Protein AF-A0ABC8CMB5-F1 (afdb_monomer_lite)

Structure (mmCIF, N/CA/C/O backbone):
data_AF-A0ABC8CMB5-F1
#
_entry.id   AF-A0ABC8CMB5-F1
#
loop_
_atom_site.group_PDB
_atom_site.id
_atom_site.type_symbol
_atom_site.label_atom_id
_atom_site.label_alt_id
_atom_site.label_comp_id
_atom_site.label_asym_id
_atom_site.label_entity_id
_atom_site.label_seq_id
_atom_site.pdbx_PDB_ins_code
_atom_site.Cartn_x
_atom_site.Cartn_y
_atom_site.Cartn_z
_atom_site.occupancy
_atom_site.B_iso_or_equiv
_atom_site.auth_seq_id
_atom_site.auth_comp_id
_atom_site.auth_asym_id
_atom_site.auth_atom_id
_atom_site.pdbx_PDB_model_num
ATOM 1 N N . MET A 1 1 ? -8.740 18.879 6.113 1.00 58.59 1 MET A N 1
ATOM 2 C CA . MET A 1 1 ? -8.979 18.427 4.718 1.00 58.59 1 MET A CA 1
ATOM 3 C C . MET A 1 1 ? -8.782 16.923 4.573 1.00 58.59 1 MET A C 1
ATOM 5 O O . MET A 1 1 ? -9.669 16.294 4.023 1.00 58.59 1 MET A O 1
ATOM 9 N N . SER A 1 2 ? -7.688 16.342 5.076 1.00 65.19 2 SER A N 1
ATOM 10 C CA . SER A 1 2 ? -7.453 14.885 5.077 1.00 65.19 2 SER A CA 1
ATOM 11 C C . SER A 1 2 ? -8.541 14.091 5.808 1.00 65.19 2 SER A C 1
ATOM 13 O O . SER A 1 2 ? -9.043 13.126 5.252 1.00 65.19 2 SER A O 1
ATOM 15 N N . GLU A 1 3 ? -8.962 14.533 6.994 1.00 74.25 3 GLU A N 1
ATOM 16 C CA . GLU A 1 3 ? -10.011 13.866 7.789 1.00 74.25 3 GLU A CA 1
ATOM 17 C C . GLU A 1 3 ? -11.352 13.782 7.047 1.00 74.25 3 GLU A C 1
ATOM 19 O O . GLU A 1 3 ? -11.936 12.709 6.961 1.00 74.25 3 GLU A O 1
ATOM 24 N N . LEU A 1 4 ? -11.787 14.876 6.407 1.00 77.75 4 LEU A N 1
ATOM 25 C CA . LEU A 1 4 ? -13.014 14.895 5.601 1.00 77.75 4 LEU A CA 1
ATOM 26 C C . LEU A 1 4 ? -12.923 13.952 4.388 1.00 77.75 4 LEU A C 1
ATOM 28 O O . LEU A 1 4 ? -13.911 13.328 4.012 1.00 77.75 4 LEU A O 1
ATOM 32 N N . ILE A 1 5 ? -11.746 13.841 3.762 1.00 83.00 5 ILE A N 1
ATOM 33 C CA . ILE A 1 5 ? -11.529 12.903 2.650 1.00 83.00 5 ILE A CA 1
ATOM 34 C C . ILE A 1 5 ? -11.613 11.463 3.159 1.00 83.00 5 ILE A C 1
ATOM 36 O O . ILE A 1 5 ? -12.276 10.639 2.533 1.00 83.00 5 ILE A O 1
ATOM 40 N N . ILE A 1 6 ? -10.982 11.167 4.298 1.00 85.81 6 ILE A N 1
ATOM 41 C CA . ILE A 1 6 ? -11.035 9.847 4.930 1.00 85.81 6 ILE A CA 1
ATOM 42 C C . ILE A 1 6 ? -12.486 9.493 5.252 1.00 85.81 6 ILE A C 1
ATOM 44 O O . ILE A 1 6 ? -12.961 8.452 4.813 1.00 85.81 6 ILE A O 1
ATOM 48 N N . GLU A 1 7 ? -13.220 10.373 5.930 1.00 85.50 7 GLU A N 1
ATOM 49 C CA . GLU A 1 7 ? -14.614 10.147 6.319 1.00 85.50 7 GLU A CA 1
ATOM 50 C C . GLU A 1 7 ? -15.509 9.781 5.124 1.00 85.50 7 GLU A C 1
ATOM 52 O O . GLU A 1 7 ? -16.263 8.812 5.206 1.00 85.50 7 GLU A O 1
ATOM 57 N N . ASN A 1 8 ? -15.346 10.461 3.985 1.00 88.44 8 ASN A N 1
ATOM 58 C CA . ASN A 1 8 ? -16.154 10.243 2.779 1.00 88.44 8 ASN A CA 1
ATOM 59 C C . ASN A 1 8 ? -15.671 9.104 1.860 1.00 88.44 8 ASN A C 1
ATOM 61 O O . ASN A 1 8 ? -16.320 8.829 0.854 1.00 88.44 8 ASN A O 1
ATOM 65 N N . SER A 1 9 ? -14.538 8.458 2.143 1.00 90.75 9 SER A N 1
ATOM 66 C CA . SER A 1 9 ? -13.993 7.394 1.279 1.00 90.75 9 SER A CA 1
ATOM 67 C C . SER A 1 9 ? -14.521 6.024 1.691 1.00 90.75 9 SER A C 1
ATOM 69 O O . SER A 1 9 ? -14.414 5.699 2.857 1.00 90.75 9 SER A O 1
ATOM 71 N N . ASP A 1 10 ? -15.003 5.155 0.805 1.00 89.12 10 ASP A N 1
ATOM 72 C CA . ASP A 1 10 ? -15.398 3.791 1.227 1.00 89.12 10 ASP A CA 1
ATOM 73 C C . ASP A 1 10 ? -14.197 2.944 1.682 1.00 89.12 10 ASP A C 1
ATOM 75 O O . ASP A 1 10 ? -14.305 2.088 2.559 1.00 89.12 10 ASP A O 1
ATOM 79 N N . PHE A 1 11 ? -13.029 3.226 1.105 1.00 91.88 11 PHE A N 1
ATOM 80 C CA . PHE A 1 11 ? -11.775 2.545 1.389 1.00 91.88 11 PHE A CA 1
ATOM 81 C C . PHE A 1 11 ? -10.598 3.506 1.226 1.00 91.88 11 PHE A C 1
ATOM 83 O O . PHE A 1 11 ? -10.536 4.254 0.247 1.00 91.88 11 PHE A O 1
ATOM 90 N N . VAL A 1 12 ? -9.636 3.465 2.146 1.00 93.69 12 VAL A N 1
ATOM 91 C CA . VAL A 1 12 ? -8.432 4.308 2.086 1.00 93.69 12 VAL A CA 1
ATOM 92 C C . VAL A 1 12 ? -7.214 3.474 1.683 1.00 93.69 12 VAL A C 1
ATOM 94 O O . VAL A 1 12 ? -6.810 2.551 2.383 1.00 93.69 12 VAL A O 1
ATOM 97 N N . VAL A 1 13 ? -6.579 3.818 0.559 1.00 94.81 13 VAL A N 1
ATOM 98 C CA . VAL A 1 13 ? -5.286 3.234 0.159 1.00 94.81 13 VAL A CA 1
ATOM 99 C C . VAL A 1 13 ? -4.160 4.178 0.570 1.00 94.81 13 VAL A C 1
ATOM 101 O O . VAL A 1 13 ? -4.139 5.328 0.134 1.00 94.81 13 VAL A O 1
ATOM 104 N N . ILE A 1 14 ? -3.194 3.689 1.353 1.00 95.50 14 ILE A N 1
ATOM 105 C CA . ILE A 1 14 ? -2.029 4.478 1.783 1.00 95.50 14 ILE A CA 1
ATOM 106 C C . ILE A 1 14 ? -0.776 4.009 1.029 1.00 95.50 14 ILE A C 1
ATOM 108 O O . ILE A 1 14 ? -0.197 2.982 1.390 1.00 95.50 14 ILE A O 1
ATOM 112 N N . PRO A 1 15 ? -0.328 4.709 -0.027 1.00 94.50 15 PRO A N 1
ATOM 113 C CA . PRO A 1 15 ? 0.898 4.344 -0.727 1.00 94.50 15 PRO A CA 1
ATOM 114 C C . PRO A 1 15 ? 2.147 4.672 0.105 1.00 94.50 15 PRO A C 1
ATOM 116 O O . PRO A 1 15 ? 2.243 5.750 0.686 1.00 94.50 15 PRO A O 1
ATOM 119 N N . THR A 1 16 ? 3.141 3.779 0.110 1.00 95.00 16 THR A N 1
ATOM 120 C CA . THR A 1 16 ? 4.427 4.002 0.799 1.00 95.00 16 THR A CA 1
ATOM 121 C C . THR A 1 16 ? 5.592 3.360 0.057 1.00 95.00 16 THR A C 1
ATOM 123 O O . THR A 1 16 ? 5.489 2.224 -0.397 1.00 95.00 16 THR A O 1
ATOM 126 N N . THR A 1 17 ? 6.742 4.033 -0.031 1.00 91.81 17 THR A N 1
ATOM 127 C CA . THR A 1 17 ? 7.965 3.393 -0.557 1.00 91.81 17 THR A CA 1
ATOM 128 C C . THR A 1 17 ? 8.657 2.492 0.475 1.00 91.81 17 THR A C 1
ATOM 130 O O . THR A 1 17 ? 9.634 1.807 0.163 1.00 91.81 17 THR A O 1
ATOM 133 N N . GLY A 1 18 ? 8.185 2.500 1.728 1.00 90.69 18 GLY A N 1
ATOM 134 C CA . GLY A 1 18 ? 8.804 1.786 2.846 1.00 90.69 18 GLY A CA 1
ATOM 135 C C . GLY A 1 18 ? 10.089 2.435 3.372 1.00 90.69 18 GLY A C 1
ATOM 136 O O . GLY A 1 18 ? 10.758 1.864 4.234 1.00 90.69 18 GLY A O 1
ATOM 137 N N . THR A 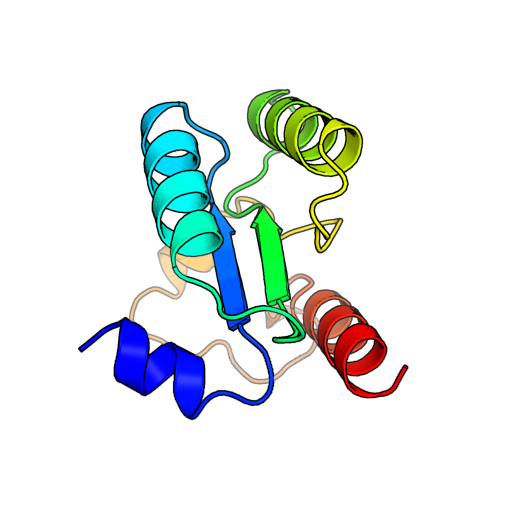1 19 ? 10.470 3.613 2.867 1.00 91.69 19 THR A N 1
ATOM 138 C CA . THR A 1 19 ? 11.558 4.405 3.458 1.00 91.69 19 THR A CA 1
ATOM 139 C C . THR A 1 19 ? 11.154 4.923 4.838 1.00 91.69 19 THR A C 1
ATOM 141 O O . THR A 1 19 ? 9.973 5.069 5.133 1.00 91.69 19 THR A O 1
ATOM 144 N N . HIS A 1 20 ? 12.131 5.234 5.694 1.00 91.94 20 HIS A N 1
ATOM 145 C CA . HIS A 1 20 ? 11.858 5.712 7.055 1.00 91.94 20 HIS A CA 1
ATOM 146 C C . HIS A 1 20 ? 10.929 6.940 7.078 1.00 91.94 20 HIS A C 1
ATOM 148 O O . HIS A 1 20 ? 9.991 6.995 7.870 1.00 91.94 20 HIS A O 1
ATOM 154 N N . THR A 1 21 ? 11.159 7.907 6.184 1.00 93.62 21 THR A N 1
ATOM 155 C CA . THR A 1 21 ? 10.327 9.114 6.073 1.00 93.62 21 THR A CA 1
ATOM 156 C C . THR A 1 21 ? 8.897 8.782 5.656 1.00 93.62 21 THR A C 1
ATOM 158 O O . THR A 1 21 ? 7.960 9.261 6.291 1.00 93.62 21 THR A O 1
ATOM 161 N N . ASP A 1 22 ? 8.717 7.936 4.641 1.00 94.38 22 ASP A N 1
ATOM 162 C CA . ASP A 1 22 ? 7.382 7.566 4.161 1.00 94.38 22 ASP A CA 1
ATOM 163 C C . ASP A 1 22 ? 6.629 6.712 5.179 1.00 94.38 22 ASP A C 1
ATOM 165 O O . ASP A 1 22 ? 5.428 6.888 5.366 1.00 94.38 22 ASP A O 1
ATOM 169 N N . MET A 1 23 ? 7.329 5.830 5.894 1.00 95.88 23 MET A N 1
ATOM 170 C CA . MET A 1 23 ? 6.750 5.060 6.993 1.00 95.88 23 MET A CA 1
ATOM 171 C C . MET A 1 23 ? 6.272 5.976 8.119 1.00 95.88 23 MET A C 1
ATOM 173 O O . MET A 1 23 ? 5.150 5.821 8.587 1.00 95.88 23 MET A O 1
ATOM 177 N N . ALA A 1 24 ? 7.055 6.988 8.501 1.00 95.88 24 ALA A N 1
ATOM 178 C CA . ALA A 1 24 ? 6.624 7.965 9.500 1.00 95.88 24 ALA A CA 1
ATOM 179 C C . ALA A 1 24 ? 5.362 8.741 9.071 1.00 95.88 24 ALA A C 1
ATOM 181 O O . ALA A 1 24 ? 4.545 9.091 9.917 1.00 95.88 24 ALA A O 1
ATOM 182 N N . GLN A 1 25 ? 5.183 9.008 7.773 1.00 95.38 25 GLN A N 1
ATOM 183 C CA . GLN A 1 25 ? 3.943 9.603 7.255 1.00 95.38 25 GLN A CA 1
ATOM 184 C C . GLN A 1 25 ? 2.792 8.593 7.209 1.00 95.38 25 GLN A C 1
ATOM 186 O O . GLN A 1 25 ? 1.665 8.947 7.532 1.00 95.38 25 GLN A O 1
ATOM 191 N N . THR A 1 26 ? 3.082 7.338 6.860 1.00 95.94 26 THR A N 1
ATOM 192 C CA . THR A 1 26 ? 2.105 6.238 6.838 1.00 95.94 26 THR A CA 1
ATOM 193 C C . THR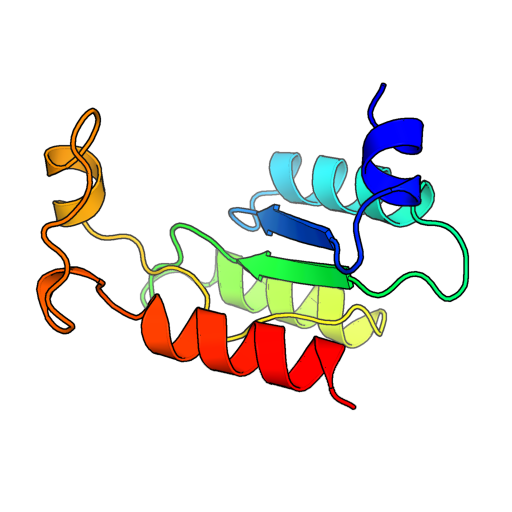 A 1 26 ? 1.454 6.081 8.210 1.00 95.94 26 THR A C 1
ATOM 195 O O . THR A 1 26 ? 0.231 6.095 8.300 1.00 95.94 26 THR A O 1
ATOM 198 N N . TRP A 1 27 ? 2.256 6.042 9.279 1.00 96.44 27 TRP A N 1
ATOM 199 C CA . TRP A 1 27 ? 1.757 5.955 10.655 1.00 96.44 27 TRP A CA 1
ATOM 200 C C . TRP A 1 27 ? 0.856 7.129 11.036 1.00 96.44 27 TRP A C 1
ATOM 202 O O . TRP A 1 27 ? -0.251 6.916 11.508 1.00 96.44 27 TRP A O 1
ATOM 212 N N . LYS A 1 28 ? 1.259 8.364 10.714 1.00 94.62 28 LYS A N 1
ATOM 213 C CA . LYS A 1 28 ? 0.429 9.552 10.978 1.00 94.62 28 LYS A CA 1
ATOM 214 C C . LYS A 1 28 ? -0.926 9.510 10.281 1.00 94.62 28 LYS A C 1
ATOM 216 O O . LYS A 1 28 ? -1.883 10.074 10.797 1.00 94.62 28 LYS A O 1
ATOM 221 N N . ILE A 1 29 ? -0.995 8.919 9.087 1.00 93.56 29 ILE A N 1
ATOM 222 C CA . ILE A 1 29 ? -2.265 8.755 8.375 1.00 93.56 29 ILE A CA 1
ATOM 223 C C . ILE A 1 29 ? -3.108 7.691 9.078 1.00 93.56 29 ILE A C 1
ATOM 225 O O . ILE A 1 29 ? -4.285 7.935 9.303 1.00 93.56 29 ILE A O 1
ATOM 229 N N . ILE A 1 30 ? -2.513 6.555 9.452 1.00 94.56 30 ILE A N 1
ATOM 230 C CA . ILE A 1 30 ? -3.200 5.481 10.185 1.00 94.56 30 ILE A CA 1
ATOM 231 C C . ILE A 1 30 ? -3.802 6.006 11.495 1.00 94.56 30 ILE A C 1
ATOM 233 O O . ILE A 1 30 ? -4.969 5.742 11.760 1.00 94.56 30 ILE A O 1
ATOM 237 N N . ASP A 1 31 ? -3.057 6.814 12.252 1.00 93.25 31 ASP A N 1
ATOM 238 C CA . ASP A 1 31 ? -3.496 7.369 13.542 1.00 93.25 31 ASP A CA 1
ATOM 239 C C . ASP A 1 31 ? -4.756 8.248 13.445 1.00 93.25 31 ASP A C 1
ATOM 241 O O . ASP A 1 31 ? -5.453 8.444 14.439 1.00 93.25 31 ASP A O 1
ATOM 245 N N . VAL A 1 32 ? -5.049 8.798 12.261 1.00 92.25 32 VAL A N 1
ATOM 246 C CA . VAL A 1 32 ? -6.232 9.642 12.023 1.00 92.25 32 VAL A CA 1
ATOM 247 C C . VAL A 1 32 ? -7.351 8.912 11.276 1.00 92.25 32 VAL A C 1
ATOM 249 O O . VAL A 1 32 ? -8.373 9.526 10.964 1.00 92.25 32 VAL A O 1
ATOM 252 N N . ILE A 1 33 ? -7.183 7.622 10.960 1.00 91.81 33 ILE A N 1
ATOM 253 C CA . ILE A 1 33 ? -8.249 6.809 10.370 1.00 91.81 33 ILE A CA 1
ATOM 254 C C . ILE A 1 33 ? -9.266 6.457 11.469 1.00 91.81 33 ILE A C 1
ATOM 256 O O . ILE A 1 33 ? -8.885 5.864 12.478 1.00 91.81 33 ILE A O 1
ATOM 260 N N . PRO A 1 34 ? -10.562 6.789 11.292 1.00 90.62 34 PRO A N 1
ATOM 261 C CA . PRO A 1 34 ? -11.595 6.433 12.257 1.00 90.62 34 PRO A CA 1
ATOM 262 C C . PRO A 1 34 ? -11.695 4.921 12.474 1.00 90.62 34 PRO A C 1
ATOM 264 O O . PRO A 1 34 ? -11.522 4.132 11.542 1.00 90.62 34 PRO A O 1
ATOM 267 N N . GLU A 1 35 ? -12.051 4.517 13.691 1.00 88.50 35 GLU A N 1
ATOM 268 C CA . GLU A 1 35 ? -12.307 3.112 14.007 1.00 88.50 35 GLU A CA 1
ATOM 269 C C . GLU A 1 35 ? -13.380 2.520 13.074 1.00 88.50 35 GLU A C 1
ATOM 271 O O . GLU A 1 35 ? -14.380 3.163 12.753 1.00 88.50 35 GLU A O 1
ATOM 276 N N . GLY A 1 36 ? -13.148 1.293 12.600 1.00 86.81 36 GLY A N 1
ATOM 277 C CA . GLY A 1 36 ? -14.036 0.600 11.662 1.00 86.81 36 GLY A CA 1
ATOM 278 C C . GLY A 1 36 ? -13.924 1.056 10.203 1.00 86.81 36 GLY A C 1
ATOM 279 O O . GLY A 1 36 ? -14.559 0.463 9.333 1.00 86.81 36 GLY A O 1
ATOM 280 N N . LYS A 1 37 ? -13.111 2.073 9.893 1.00 90.19 37 LYS A N 1
ATOM 281 C CA . LYS A 1 37 ? -12.881 2.495 8.511 1.00 90.19 37 LYS A CA 1
ATOM 282 C C . LYS A 1 37 ? -11.956 1.515 7.788 1.00 90.19 37 LYS A C 1
ATOM 284 O O . LYS A 1 37 ? -10.853 1.240 8.255 1.00 90.19 37 LYS A O 1
ATOM 289 N N . HIS A 1 38 ? -12.370 1.026 6.620 1.00 91.94 38 HIS A N 1
ATOM 290 C CA . HIS A 1 38 ? -11.549 0.110 5.831 1.00 91.94 38 HIS A CA 1
ATOM 291 C C . HIS A 1 38 ? -10.379 0.839 5.163 1.00 91.94 38 HIS A C 1
ATOM 293 O O . HIS A 1 38 ? -10.548 1.867 4.498 1.00 91.94 38 HIS A O 1
ATOM 299 N N . TYR A 1 39 ? -9.179 0.287 5.317 1.00 95.06 39 TYR A N 1
ATOM 300 C CA . TYR A 1 39 ? -7.978 0.800 4.678 1.00 95.06 39 TYR A CA 1
ATOM 301 C C . TYR A 1 39 ? -6.961 -0.312 4.436 1.00 95.06 39 TYR A C 1
ATOM 303 O O . TYR A 1 39 ? -7.061 -1.396 5.006 1.00 95.06 39 TYR A O 1
ATOM 311 N N . ALA A 1 40 ? -5.965 -0.033 3.599 1.00 96.06 40 ALA A N 1
ATOM 312 C CA . ALA A 1 40 ? -4.758 -0.842 3.518 1.00 96.06 40 ALA A CA 1
ATOM 313 C C . ALA A 1 40 ? -3.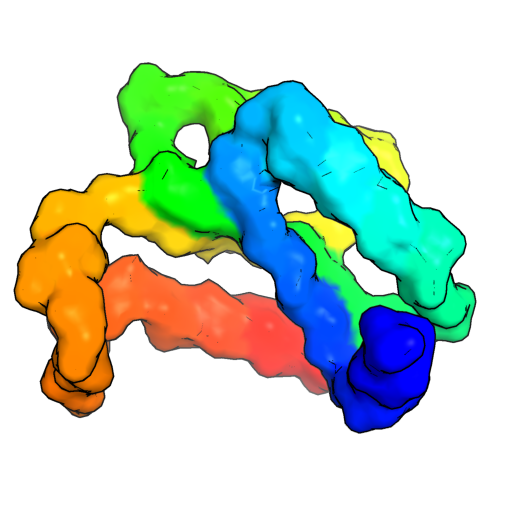562 -0.022 3.037 1.00 96.06 40 ALA A C 1
ATOM 315 O O . ALA A 1 40 ? -3.687 0.928 2.256 1.00 96.06 40 ALA A O 1
ATOM 316 N N . VAL A 1 41 ? -2.374 -0.431 3.472 1.00 96.50 41 VAL A N 1
ATOM 317 C CA . VAL A 1 41 ? -1.111 0.141 3.012 1.00 96.50 41 VAL A CA 1
ATOM 318 C C . VAL A 1 41 ? -0.681 -0.541 1.713 1.00 96.50 41 VAL A C 1
ATOM 320 O O . VAL A 1 41 ? -0.696 -1.765 1.597 1.00 96.50 41 VAL A O 1
ATOM 323 N N . LEU A 1 42 ? -0.272 0.249 0.722 1.00 95.75 42 LEU A N 1
ATOM 324 C CA . LEU A 1 42 ? 0.206 -0.216 -0.578 1.00 95.75 42 LEU A CA 1
ATOM 325 C C . LEU A 1 42 ? 1.696 0.117 -0.738 1.00 95.75 42 LEU A C 1
ATOM 327 O O . LEU A 1 42 ? 2.041 1.268 -1.013 1.00 95.75 42 LEU A O 1
ATOM 331 N N . PRO A 1 43 ? 2.603 -0.867 -0.635 1.00 93.56 43 PRO A N 1
ATOM 332 C CA . PRO A 1 43 ? 4.001 -0.657 -0.976 1.00 93.56 43 PRO A CA 1
ATOM 333 C C . PRO A 1 43 ? 4.157 -0.266 -2.452 1.00 93.56 43 PRO A C 1
ATOM 335 O O . PRO A 1 43 ? 3.662 -0.951 -3.350 1.00 93.56 43 PRO A O 1
ATOM 338 N N . THR A 1 44 ? 4.855 0.830 -2.726 1.00 90.94 44 THR A N 1
ATOM 339 C CA . THR A 1 44 ? 5.109 1.342 -4.076 1.00 90.94 44 THR A CA 1
ATOM 340 C C . THR A 1 44 ? 6.596 1.368 -4.385 1.00 90.94 44 THR A C 1
ATOM 342 O O . THR A 1 44 ? 7.445 1.363 -3.494 1.00 90.94 44 THR A O 1
ATOM 345 N N . ILE A 1 45 ? 6.920 1.373 -5.682 1.00 84.69 45 ILE A N 1
ATOM 346 C CA . ILE A 1 45 ? 8.297 1.410 -6.193 1.00 84.69 45 ILE A CA 1
ATOM 347 C C . ILE A 1 45 ? 9.140 0.278 -5.577 1.00 84.69 45 ILE A C 1
ATOM 349 O O . ILE A 1 45 ? 10.342 0.414 -5.337 1.00 84.69 45 ILE A O 1
ATOM 353 N N . TRP A 1 46 ? 8.512 -0.865 -5.294 1.00 83.38 46 TRP A N 1
ATOM 354 C CA . TRP A 1 46 ? 9.226 -1.964 -4.667 1.00 83.38 46 TRP A CA 1
ATOM 355 C C . TRP A 1 46 ? 10.096 -2.671 -5.707 1.00 83.38 46 TRP A C 1
ATOM 357 O O . TRP A 1 46 ? 9.705 -2.865 -6.857 1.00 83.38 46 TRP A O 1
ATOM 367 N N . ASP A 1 47 ? 11.305 -3.037 -5.305 1.00 83.06 47 ASP A N 1
ATOM 368 C CA . ASP A 1 47 ? 12.274 -3.742 -6.137 1.00 83.06 47 ASP A CA 1
ATOM 369 C C . ASP A 1 47 ? 12.613 -5.051 -5.430 1.00 83.06 47 ASP A C 1
ATOM 371 O O . ASP A 1 47 ? 13.058 -5.029 -4.285 1.00 83.06 47 ASP A O 1
ATOM 375 N N . LYS A 1 48 ? 12.432 -6.188 -6.111 1.00 81.62 48 LYS A N 1
ATOM 376 C CA . LYS A 1 48 ? 12.749 -7.531 -5.587 1.00 81.62 48 LYS A CA 1
ATOM 377 C C . LYS A 1 48 ? 14.189 -7.663 -5.087 1.00 81.62 48 LYS A C 1
ATOM 379 O O . LYS A 1 48 ? 14.470 -8.528 -4.265 1.00 81.62 48 LYS A O 1
ATOM 384 N N . ARG A 1 49 ? 15.106 -6.836 -5.595 1.00 86.12 49 ARG A N 1
ATOM 385 C CA . ARG A 1 49 ? 16.524 -6.816 -5.205 1.00 86.12 49 ARG A CA 1
ATOM 386 C C . ARG A 1 49 ? 16.772 -6.024 -3.920 1.00 86.12 49 ARG A C 1
ATOM 388 O O . ARG A 1 49 ? 17.858 -6.119 -3.356 1.00 86.12 49 ARG A O 1
ATOM 395 N N . LYS A 1 50 ? 15.798 -5.232 -3.464 1.00 85.81 50 LYS A N 1
ATOM 396 C CA . LYS A 1 50 ? 15.880 -4.399 -2.261 1.00 85.81 50 LYS A CA 1
ATOM 397 C C . LYS A 1 50 ? 14.960 -4.953 -1.181 1.00 85.81 50 LYS A C 1
ATOM 399 O O . LYS A 1 50 ? 13.799 -5.257 -1.422 1.00 85.81 50 LYS A O 1
ATOM 404 N N . SER A 1 51 ? 15.449 -5.003 0.053 1.00 87.75 51 SER A N 1
ATOM 405 C CA . SER A 1 51 ? 14.653 -5.489 1.184 1.00 87.75 51 SER A CA 1
ATOM 406 C C . SER A 1 51 ? 13.728 -4.433 1.796 1.00 87.75 51 SER A C 1
ATOM 408 O O . SER A 1 51 ? 12.997 -4.758 2.722 1.00 87.75 51 SER A O 1
ATOM 410 N N . THR A 1 52 ? 13.778 -3.169 1.358 1.00 88.94 52 THR A N 1
ATOM 411 C CA . THR A 1 52 ? 13.073 -2.050 2.014 1.00 88.94 52 THR A CA 1
ATOM 412 C C . THR A 1 52 ? 11.564 -2.274 2.092 1.00 88.94 52 THR A C 1
ATOM 414 O O . THR A 1 52 ? 11.010 -2.265 3.186 1.00 88.94 52 THR A O 1
ATOM 417 N N . ALA A 1 53 ? 10.916 -2.553 0.958 1.00 86.75 53 ALA A N 1
ATOM 418 C CA . ALA A 1 53 ? 9.471 -2.767 0.912 1.00 86.75 53 ALA A CA 1
ATOM 419 C C . ALA A 1 53 ? 9.038 -4.035 1.668 1.00 86.75 53 ALA A C 1
ATOM 421 O O . ALA A 1 53 ? 8.017 -4.016 2.343 1.00 86.75 53 ALA A O 1
ATOM 422 N N . ASP A 1 54 ? 9.829 -5.116 1.611 1.00 89.94 54 ASP A N 1
ATOM 423 C CA . ASP A 1 54 ? 9.526 -6.347 2.358 1.00 89.94 54 ASP A CA 1
ATOM 424 C C . ASP A 1 54 ? 9.678 -6.157 3.875 1.00 89.94 54 ASP A C 1
ATOM 426 O O . ASP A 1 54 ? 8.869 -6.665 4.644 1.00 89.94 54 ASP A O 1
ATOM 430 N N . ARG A 1 55 ? 10.684 -5.391 4.320 1.00 91.75 55 ARG A N 1
ATOM 431 C CA . ARG A 1 55 ? 10.845 -5.036 5.739 1.00 91.75 55 ARG A CA 1
ATOM 432 C C . ARG A 1 55 ? 9.702 -4.153 6.223 1.00 91.75 55 ARG A C 1
ATOM 434 O O . ARG A 1 55 ? 9.146 -4.437 7.273 1.00 91.75 55 ARG A O 1
ATOM 441 N N . ALA A 1 56 ? 9.340 -3.125 5.456 1.00 92.00 56 ALA A N 1
ATOM 442 C CA . ALA A 1 56 ? 8.209 -2.259 5.779 1.00 92.00 56 ALA A CA 1
ATOM 443 C C . ALA A 1 56 ? 6.899 -3.055 5.865 1.00 92.00 56 ALA A C 1
ATOM 445 O O . ALA A 1 56 ? 6.169 -2.912 6.838 1.00 92.00 56 ALA A O 1
ATOM 446 N N . ARG A 1 57 ? 6.647 -3.950 4.898 1.00 93.88 57 ARG A N 1
ATOM 447 C CA . ARG A 1 57 ? 5.508 -4.876 4.919 1.00 93.88 57 ARG A CA 1
ATOM 448 C C . ARG A 1 57 ? 5.476 -5.703 6.201 1.00 93.88 57 ARG A C 1
ATOM 450 O O . ARG A 1 57 ? 4.443 -5.727 6.848 1.00 93.88 57 ARG A O 1
ATOM 457 N N . LYS A 1 58 ? 6.585 -6.354 6.565 1.00 95.31 58 LYS A N 1
ATOM 458 C CA . LYS A 1 58 ? 6.655 -7.180 7.781 1.00 95.31 58 LYS A CA 1
ATOM 459 C C . LYS A 1 58 ? 6.337 -6.377 9.036 1.00 95.31 58 LYS A C 1
ATOM 461 O O . LYS A 1 58 ? 5.503 -6.805 9.810 1.00 95.31 58 LYS A O 1
ATOM 466 N N . VAL A 1 59 ? 6.926 -5.190 9.181 1.00 95.88 59 VAL A N 1
ATOM 467 C CA . VAL A 1 59 ? 6.638 -4.305 10.322 1.00 95.88 59 VAL A CA 1
ATOM 468 C C . VAL A 1 59 ? 5.151 -3.943 10.388 1.00 95.88 59 VAL A C 1
ATOM 470 O O . VAL A 1 59 ? 4.573 -3.951 11.463 1.00 95.88 59 VAL A O 1
ATOM 473 N N . LEU A 1 60 ? 4.520 -3.643 9.251 1.00 96.12 60 LEU A N 1
ATOM 474 C CA . LEU A 1 60 ? 3.088 -3.336 9.203 1.00 96.12 60 LEU A CA 1
ATOM 475 C C . LEU A 1 60 ? 2.230 -4.555 9.565 1.00 96.12 60 LEU A C 1
ATOM 477 O O . LEU A 1 60 ? 1.314 -4.434 10.369 1.00 96.12 60 LEU A O 1
ATOM 481 N N . GLU A 1 61 ? 2.537 -5.722 8.999 1.00 96.00 61 GLU A N 1
ATOM 482 C CA . GLU A 1 61 ? 1.823 -6.971 9.286 1.00 96.00 61 GLU A CA 1
ATOM 483 C C . GLU A 1 61 ? 1.969 -7.398 10.755 1.00 96.00 61 GLU A C 1
ATOM 485 O O . GLU A 1 61 ? 0.991 -7.850 11.347 1.00 96.00 61 GLU A O 1
ATOM 490 N N . ASP A 1 62 ? 3.153 -7.219 11.351 1.00 97.44 62 ASP A N 1
ATOM 491 C CA . ASP A 1 62 ? 3.428 -7.526 12.762 1.00 97.44 62 ASP A CA 1
ATOM 492 C C . ASP A 1 62 ? 2.587 -6.648 13.711 1.00 97.44 62 ASP A C 1
ATOM 494 O O . ASP A 1 62 ? 2.153 -7.114 14.763 1.00 97.44 62 ASP A O 1
ATOM 498 N N . GLU A 1 63 ? 2.291 -5.409 13.310 1.00 96.25 63 GLU A N 1
ATOM 499 C CA . GLU A 1 63 ? 1.398 -4.475 14.018 1.00 96.25 63 GLU A CA 1
ATOM 500 C C . GLU A 1 63 ? -0.089 -4.668 13.645 1.00 96.25 63 GLU A C 1
ATOM 502 O O . GLU A 1 63 ? -0.950 -3.874 14.023 1.00 96.25 63 GLU A O 1
ATOM 507 N N . GLY A 1 64 ? -0.420 -5.713 12.875 1.00 94.81 64 GLY A N 1
ATOM 508 C CA . GLY A 1 64 ? -1.792 -6.020 12.460 1.00 94.81 64 GLY A CA 1
ATOM 509 C C . GLY A 1 64 ? -2.361 -5.078 11.394 1.00 94.81 64 GLY A C 1
ATOM 510 O O . GLY A 1 64 ? -3.568 -5.079 11.150 1.00 94.81 64 GLY A O 1
ATOM 511 N N . ILE A 1 65 ? -1.516 -4.280 10.740 1.00 95.62 65 ILE A N 1
ATOM 512 C CA . ILE A 1 65 ? -1.933 -3.333 9.709 1.00 95.62 65 ILE A CA 1
ATOM 513 C C . ILE A 1 65 ? -2.139 -4.069 8.374 1.00 95.62 65 ILE A C 1
ATOM 515 O O . ILE A 1 65 ? -1.232 -4.767 7.909 1.00 95.62 65 ILE A O 1
ATOM 519 N N . PRO A 1 66 ? -3.293 -3.907 7.698 1.00 94.69 66 PRO A N 1
ATOM 520 C CA . PRO A 1 66 ? -3.552 -4.549 6.412 1.00 94.69 66 PRO A CA 1
ATOM 521 C C . PRO A 1 66 ? -2.637 -4.006 5.305 1.00 94.69 66 PRO A C 1
ATOM 523 O O . PRO A 1 66 ? -2.537 -2.795 5.087 1.00 94.69 66 PRO A O 1
ATOM 526 N N . VAL A 1 67 ? -2.000 -4.912 4.553 1.00 95.50 67 VAL A N 1
ATOM 527 C CA . VAL A 1 67 ? -1.077 -4.573 3.456 1.00 95.50 67 VAL A CA 1
ATOM 528 C C . VAL A 1 67 ? -1.514 -5.214 2.138 1.00 95.50 67 VAL A C 1
ATOM 530 O O . VAL A 1 67 ? -1.756 -6.418 2.052 1.00 95.50 67 VAL A O 1
ATOM 533 N N . ILE A 1 68 ? -1.548 -4.425 1.061 1.00 94.44 68 ILE A N 1
ATOM 534 C CA . ILE A 1 68 ? -1.772 -4.923 -0.300 1.00 94.44 68 ILE A CA 1
ATOM 535 C C . ILE A 1 68 ? -0.441 -5.421 -0.868 1.00 94.44 68 ILE A C 1
ATOM 537 O O . ILE A 1 68 ? 0.422 -4.634 -1.264 1.00 94.44 68 ILE A O 1
ATOM 541 N N . TRP A 1 69 ? -0.273 -6.744 -0.928 1.00 90.44 69 TRP A N 1
ATOM 542 C CA . TRP A 1 69 ? 0.954 -7.376 -1.420 1.00 90.44 69 TRP A CA 1
ATOM 543 C C . TRP A 1 69 ? 0.694 -8.446 -2.499 1.00 90.44 69 TRP A C 1
ATOM 545 O O . TRP A 1 69 ? -0.237 -9.245 -2.343 1.00 90.44 69 TRP A O 1
ATOM 555 N N . PRO A 1 70 ? 1.508 -8.533 -3.576 1.00 86.31 70 PRO A N 1
ATOM 556 C CA . PRO A 1 70 ? 2.596 -7.620 -3.948 1.00 86.31 70 PRO A CA 1
ATOM 557 C C . PRO A 1 70 ? 2.083 -6.227 -4.339 1.00 86.31 70 PRO A C 1
ATOM 559 O O . PRO A 1 70 ? 1.003 -6.102 -4.908 1.00 86.31 70 PRO A O 1
ATOM 562 N N . GLY A 1 71 ? 2.866 -5.195 -4.017 1.00 87.81 71 GLY A N 1
ATOM 563 C CA . GLY A 1 71 ? 2.530 -3.802 -4.318 1.00 87.81 71 GLY A CA 1
ATOM 564 C C . GLY A 1 71 ? 2.920 -3.363 -5.739 1.00 87.81 71 GLY A C 1
ATOM 565 O O . GLY A 1 71 ? 3.130 -4.193 -6.628 1.00 87.81 71 GLY A O 1
ATOM 566 N N . VAL A 1 72 ? 3.088 -2.055 -5.960 1.00 89.25 72 VAL A N 1
ATOM 567 C CA . VAL A 1 72 ? 3.491 -1.492 -7.267 1.00 89.25 72 VAL A CA 1
ATOM 568 C C . VAL A 1 72 ? 5.005 -1.616 -7.465 1.00 89.25 72 VAL A C 1
ATOM 570 O O . VAL A 1 72 ? 5.780 -0.984 -6.749 1.00 89.25 72 VAL A O 1
ATOM 573 N N . GLU A 1 73 ? 5.441 -2.422 -8.433 1.00 86.31 73 GLU A N 1
ATOM 574 C CA . GLU A 1 73 ? 6.867 -2.655 -8.704 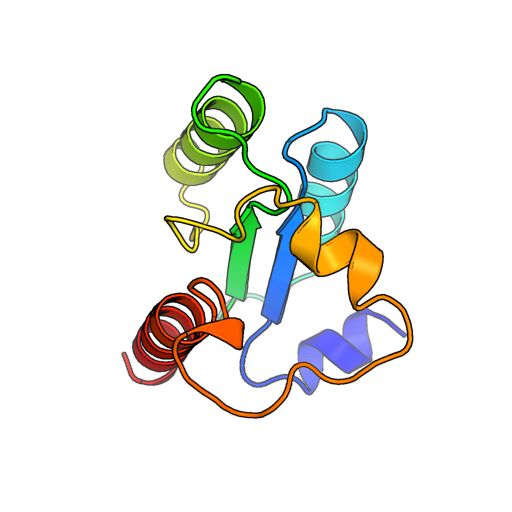1.00 86.31 73 GLU A CA 1
ATOM 575 C C . GLU A 1 73 ? 7.549 -1.414 -9.306 1.00 86.31 73 GLU A C 1
ATOM 577 O O . GLU A 1 73 ? 6.973 -0.707 -10.135 1.00 86.31 73 GLU A O 1
ATOM 582 N N . SER A 1 74 ? 8.810 -1.173 -8.937 1.00 81.88 74 SER A N 1
ATOM 583 C CA . SER A 1 74 ? 9.649 -0.156 -9.571 1.00 81.88 74 SER A CA 1
ATOM 584 C C . SER A 1 74 ? 9.930 -0.534 -11.024 1.00 81.88 74 SER A C 1
ATOM 586 O O . SER A 1 74 ? 10.579 -1.542 -11.312 1.00 81.88 74 SER A O 1
ATOM 588 N N . ARG A 1 75 ? 9.440 0.277 -11.964 1.00 78.50 75 ARG A N 1
ATOM 589 C CA . ARG A 1 75 ? 9.655 0.065 -13.396 1.00 78.50 75 ARG A CA 1
ATOM 590 C C . ARG A 1 75 ? 9.954 1.390 -14.075 1.00 78.50 75 ARG A C 1
ATOM 592 O O . ARG A 1 75 ? 9.126 2.291 -14.032 1.00 78.50 75 ARG A O 1
ATOM 599 N N . ALA A 1 76 ? 11.047 1.434 -14.839 1.00 76.75 76 ALA A N 1
ATOM 600 C CA . ALA A 1 76 ? 11.380 2.564 -15.718 1.00 76.75 76 ALA A CA 1
ATOM 601 C C . ALA A 1 76 ? 10.266 2.887 -16.735 1.00 76.75 76 ALA A C 1
ATOM 603 O O . ALA A 1 76 ? 10.242 3.959 -17.329 1.00 76.75 76 ALA A O 1
ATOM 604 N N . TYR A 1 77 ? 9.344 1.945 -16.960 1.00 76.94 77 TYR A N 1
ATOM 605 C CA . TYR A 1 77 ? 8.130 2.188 -17.726 1.00 76.94 77 TYR A CA 1
ATOM 606 C C . TYR A 1 77 ? 7.262 3.291 -17.111 1.00 76.94 77 TYR A C 1
ATOM 608 O O . TYR A 1 77 ? 6.832 4.172 -17.847 1.00 76.94 77 TYR A O 1
ATOM 616 N N . PHE A 1 78 ? 7.023 3.275 -15.794 1.00 77.44 78 PHE A N 1
ATOM 617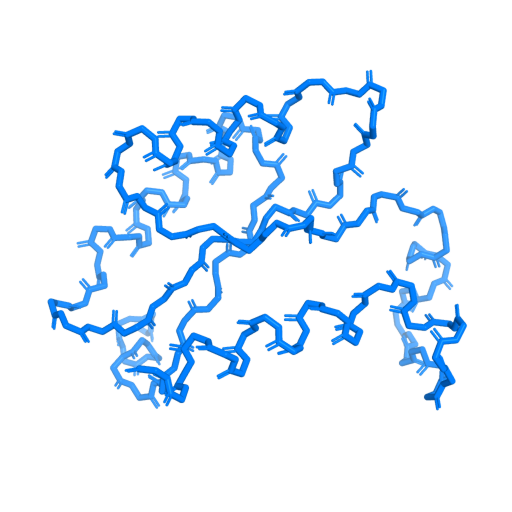 C CA . PHE A 1 78 ? 6.149 4.259 -15.151 1.00 77.44 78 PHE A CA 1
ATOM 618 C C . PHE A 1 78 ? 6.724 5.673 -15.250 1.00 77.44 78 PHE A C 1
ATOM 620 O O . PHE A 1 78 ? 5.980 6.600 -15.556 1.00 77.44 78 PHE A O 1
ATOM 627 N N . ASP A 1 79 ? 8.046 5.817 -15.143 1.00 78.56 79 ASP A N 1
ATOM 628 C CA . ASP A 1 79 ? 8.724 7.101 -15.358 1.00 78.56 79 ASP A CA 1
ATOM 629 C C . ASP A 1 79 ? 8.503 7.625 -16.787 1.00 78.56 79 ASP A C 1
ATOM 631 O O . ASP A 1 79 ? 8.266 8.811 -16.999 1.00 78.56 79 ASP A O 1
ATOM 635 N N . ARG A 1 80 ? 8.519 6.731 -17.787 1.00 78.38 80 ARG A N 1
ATOM 636 C CA . ARG A 1 80 ? 8.274 7.079 -19.201 1.00 78.38 80 ARG A CA 1
ATOM 637 C C . ARG A 1 80 ? 6.814 7.394 -19.511 1.00 78.38 80 ARG A C 1
ATOM 639 O O . ARG A 1 80 ? 6.548 7.992 -20.547 1.00 78.38 80 ARG A O 1
ATOM 646 N N . GLN A 1 81 ? 5.884 6.944 -18.674 1.00 75.94 81 GLN A N 1
ATOM 647 C CA . GLN A 1 81 ? 4.459 7.243 -18.811 1.00 75.94 81 GLN A CA 1
ATOM 648 C C . GLN A 1 81 ? 4.040 8.465 -17.988 1.00 75.94 81 GLN A C 1
ATOM 650 O O . GLN A 1 81 ? 2.859 8.794 -17.965 1.00 75.94 81 GLN A O 1
ATOM 655 N N . PHE A 1 82 ? 4.966 9.156 -17.316 1.00 75.81 82 PHE A N 1
ATOM 656 C CA . PHE A 1 82 ? 4.624 10.353 -16.556 1.00 75.81 82 PHE A CA 1
ATOM 657 C C . PHE A 1 82 ? 3.922 11.390 -17.452 1.00 75.81 82 PHE A C 1
ATOM 659 O O . PHE A 1 82 ? 4.416 11.737 -18.523 1.00 75.81 82 PHE A O 1
ATOM 666 N N . GLY A 1 83 ? 2.746 11.861 -17.027 1.00 77.31 83 GLY A N 1
ATOM 667 C CA . GLY A 1 83 ? 1.894 12.762 -17.816 1.00 77.31 83 GLY A CA 1
ATOM 668 C C . GLY A 1 83 ? 0.984 12.072 -18.842 1.00 77.31 83 GLY A C 1
ATOM 669 O O . GLY A 1 83 ? 0.189 12.744 -19.497 1.00 77.31 83 GLY A O 1
ATOM 670 N N . HIS A 1 84 ? 1.043 10.745 -18.959 1.00 76.44 84 HIS A N 1
ATOM 671 C CA . HIS A 1 84 ? 0.193 9.952 -19.838 1.00 76.44 84 HIS A CA 1
ATOM 672 C C . HIS A 1 84 ? -0.592 8.909 -19.047 1.00 76.44 84 HIS A C 1
ATOM 674 O O . HIS A 1 84 ? -0.075 8.251 -18.146 1.00 76.44 84 HIS A O 1
ATOM 680 N N . TRP A 1 85 ? -1.858 8.721 -19.416 1.00 70.44 85 TRP A N 1
ATOM 681 C CA . TRP A 1 85 ? -2.593 7.557 -18.945 1.00 70.44 85 TRP A CA 1
ATOM 682 C C . TRP A 1 85 ? -2.049 6.315 -19.668 1.00 70.44 85 TRP A C 1
ATOM 684 O O . TRP A 1 85 ? -1.975 6.346 -20.904 1.00 70.44 85 TRP A O 1
ATOM 694 N N . PRO A 1 86 ? -1.661 5.237 -18.959 1.00 67.62 86 PRO A N 1
ATOM 695 C CA . PRO A 1 86 ? -1.258 3.998 -19.617 1.00 67.62 86 PRO A CA 1
ATOM 696 C C . PRO A 1 86 ? -2.397 3.532 -20.530 1.00 67.62 86 PRO A C 1
ATOM 698 O O . PRO A 1 86 ? -3.572 3.612 -20.152 1.00 67.62 86 PRO A O 1
ATOM 701 N N . ARG A 1 87 ? -2.092 3.076 -21.754 1.00 67.25 87 ARG A N 1
ATOM 702 C CA . ARG A 1 87 ? -3.167 2.612 -22.639 1.00 67.25 87 ARG A CA 1
ATOM 703 C C . ARG A 1 87 ? -3.780 1.3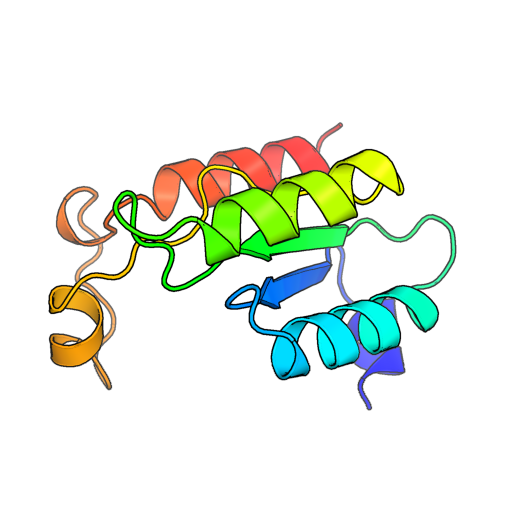96 -21.964 1.00 67.25 87 ARG A C 1
ATOM 705 O O . ARG A 1 87 ? -3.058 0.552 -21.441 1.00 67.25 87 ARG A O 1
ATOM 712 N N . ASN A 1 88 ? -5.109 1.348 -21.924 1.00 66.12 88 ASN A N 1
ATOM 713 C CA . ASN A 1 88 ? -5.909 0.409 -21.134 1.00 66.12 88 ASN A CA 1
ATOM 714 C C . ASN A 1 88 ? -5.791 -1.050 -21.635 1.00 66.12 88 ASN A C 1
ATOM 716 O O . ASN A 1 88 ? -6.761 -1.664 -22.068 1.00 66.12 88 ASN A O 1
ATOM 720 N N . SER A 1 89 ? -4.576 -1.593 -21.643 1.00 69.81 89 SER A N 1
ATOM 721 C CA . SER A 1 89 ? -4.238 -2.961 -21.998 1.00 69.81 89 SER A CA 1
ATOM 722 C C . SER A 1 89 ? -3.569 -3.614 -20.793 1.00 69.81 89 SER A C 1
ATOM 724 O O . SER A 1 89 ? -2.676 -3.039 -20.169 1.00 69.81 89 SER A O 1
ATOM 726 N N . ALA A 1 90 ? -3.974 -4.840 -20.459 1.00 65.31 90 ALA A N 1
ATOM 727 C CA . ALA A 1 90 ? -3.491 -5.545 -19.267 1.00 65.31 90 ALA A CA 1
ATOM 728 C C . ALA A 1 90 ? -1.951 -5.642 -19.189 1.00 65.31 90 ALA A C 1
ATOM 730 O O . ALA A 1 90 ? -1.376 -5.655 -18.102 1.00 65.31 90 ALA A O 1
ATOM 731 N N . LYS A 1 91 ? -1.272 -5.662 -20.344 1.00 70.38 91 LYS A N 1
ATOM 732 C CA . LYS A 1 91 ? 0.193 -5.702 -20.447 1.00 70.38 91 LYS A CA 1
ATOM 733 C C . LYS A 1 91 ? 0.863 -4.391 -20.015 1.00 70.38 91 LYS A C 1
ATOM 735 O O . LYS A 1 91 ? 1.941 -4.439 -19.427 1.00 70.38 91 LYS A O 1
ATOM 740 N N . GLU A 1 92 ? 0.230 -3.254 -20.291 1.00 73.19 92 GLU A N 1
ATOM 741 C CA . GLU A 1 92 ? 0.722 -1.905 -19.970 1.00 73.19 92 GLU A CA 1
ATOM 742 C C . GLU A 1 92 ? 0.327 -1.446 -18.560 1.00 73.19 92 GLU A C 1
ATOM 744 O O . GLU A 1 92 ? 0.931 -0.528 -18.009 1.00 73.19 92 GLU A O 1
ATOM 749 N N . LEU A 1 93 ? -0.644 -2.125 -17.943 1.00 77.50 93 LEU A N 1
ATOM 750 C CA . LEU A 1 93 ? -1.064 -1.873 -16.566 1.00 77.50 93 LEU A CA 1
ATOM 751 C C . LEU A 1 93 ? -0.178 -2.568 -15.519 1.00 77.50 93 LEU A C 1
ATOM 753 O O . LEU A 1 93 ? -0.429 -2.420 -14.335 1.00 77.50 93 LEU A O 1
ATOM 757 N N . HIS A 1 94 ? 0.847 -3.332 -15.913 1.00 79.56 94 HIS A N 1
ATOM 758 C CA . HIS A 1 94 ? 1.959 -3.775 -15.048 1.00 79.56 94 HIS A CA 1
ATOM 759 C C . HIS A 1 94 ? 1.610 -4.171 -13.593 1.00 79.56 94 HIS A C 1
ATOM 761 O O . HIS A 1 94 ? 2.280 -3.757 -12.650 1.00 79.56 94 HIS A O 1
ATOM 767 N N . GLY A 1 95 ? 0.588 -5.010 -13.409 1.00 81.06 95 GLY A N 1
ATOM 768 C CA . GLY A 1 95 ? 0.195 -5.529 -12.092 1.00 81.06 95 GLY A CA 1
ATOM 769 C C . GLY A 1 95 ? -0.902 -4.738 -11.374 1.00 81.06 95 GLY A C 1
ATOM 770 O O . GLY A 1 95 ? -1.474 -5.265 -10.424 1.00 81.06 95 GLY A O 1
ATOM 771 N N . TYR A 1 96 ? -1.286 -3.553 -11.864 1.00 86.44 96 TYR A N 1
ATOM 772 C CA . TYR A 1 96 ? -2.440 -2.806 -11.348 1.00 86.44 96 TYR A CA 1
ATOM 773 C C . TYR A 1 96 ? -3.759 -3.601 -11.347 1.00 86.44 96 TYR A C 1
ATOM 775 O O . TYR A 1 96 ? -4.489 -3.453 -10.372 1.00 86.44 96 TYR A O 1
ATOM 783 N N . PRO A 1 97 ? -4.072 -4.483 -12.325 1.00 87.94 97 PRO A N 1
ATOM 784 C CA . PRO A 1 97 ? -5.285 -5.301 -12.248 1.00 87.94 97 PRO A CA 1
ATOM 785 C C . PRO A 1 97 ? -5.312 -6.208 -11.010 1.00 87.94 97 PRO A C 1
ATOM 787 O O . PRO A 1 97 ? -6.301 -6.242 -10.295 1.00 87.94 97 PRO A O 1
ATOM 790 N N . ALA A 1 98 ? -4.189 -6.851 -10.673 1.00 88.38 98 ALA A N 1
ATOM 791 C CA . ALA A 1 98 ? -4.106 -7.700 -9.483 1.00 88.38 98 ALA A CA 1
ATOM 792 C C . ALA A 1 98 ? -4.166 -6.893 -8.171 1.00 88.38 98 ALA A C 1
ATOM 794 O O . ALA A 1 98 ? -4.665 -7.387 -7.162 1.00 88.38 98 ALA A O 1
ATOM 795 N N . ILE A 1 99 ? -3.647 -5.659 -8.171 1.00 90.44 99 ILE A N 1
ATOM 796 C CA . ILE A 1 99 ? -3.781 -4.725 -7.041 1.00 90.44 99 ILE A CA 1
ATOM 797 C C . ILE A 1 99 ? -5.249 -4.320 -6.874 1.00 90.44 99 ILE A C 1
ATOM 799 O O . ILE A 1 99 ? -5.754 -4.326 -5.756 1.00 90.44 99 ILE A O 1
ATOM 803 N N . PHE A 1 100 ? -5.937 -4.018 -7.976 1.00 89.75 100 PHE A N 1
ATOM 804 C CA . PHE A 1 100 ? -7.358 -3.692 -7.973 1.00 89.75 100 PHE A CA 1
ATOM 805 C C . PHE A 1 100 ? -8.198 -4.846 -7.419 1.00 89.75 100 PHE A C 1
ATOM 807 O O . PHE A 1 100 ? -8.967 -4.624 -6.490 1.00 89.75 100 PHE A O 1
ATOM 814 N N . ASP A 1 101 ? -7.982 -6.077 -7.886 1.00 90.94 101 ASP A N 1
ATOM 815 C CA . ASP A 1 101 ? -8.706 -7.254 -7.386 1.00 90.94 101 ASP A CA 1
ATOM 816 C C . ASP A 1 101 ? -8.531 -7.434 -5.868 1.00 90.94 101 ASP A C 1
ATOM 818 O O . ASP A 1 101 ? -9.479 -7.765 -5.158 1.00 90.94 101 ASP A O 1
ATOM 822 N N . LYS A 1 102 ? -7.329 -7.159 -5.342 1.00 90.31 102 LYS A N 1
ATOM 823 C CA . LYS A 1 102 ? -7.050 -7.191 -3.897 1.00 90.31 102 LYS A CA 1
ATOM 824 C C . LYS A 1 102 ? -7.773 -6.087 -3.134 1.00 90.31 102 LYS A C 1
ATOM 826 O O . LYS A 1 102 ? -8.241 -6.348 -2.033 1.00 90.31 102 LYS A O 1
ATOM 831 N N . ILE A 1 103 ? -7.854 -4.880 -3.695 1.00 90.00 103 ILE A N 1
ATOM 832 C CA . ILE A 1 103 ? -8.611 -3.774 -3.092 1.00 90.00 103 ILE A CA 1
ATOM 833 C C . ILE A 1 103 ? -10.096 -4.131 -3.055 1.00 90.00 103 ILE A C 1
ATOM 835 O O . ILE A 1 103 ? -10.714 -4.028 -2.003 1.00 90.00 103 ILE A O 1
ATOM 839 N N . ILE A 1 104 ? -10.658 -4.621 -4.162 1.00 90.50 104 ILE A N 1
ATOM 840 C CA . ILE A 1 104 ? -12.065 -5.032 -4.214 1.00 90.50 104 ILE A CA 1
ATOM 841 C C . ILE A 1 104 ? -12.350 -6.134 -3.192 1.00 90.50 104 ILE A C 1
ATOM 843 O O . ILE A 1 104 ? -13.314 -6.017 -2.443 1.00 90.50 104 ILE A O 1
ATOM 847 N N . ALA A 1 105 ? -11.476 -7.136 -3.074 1.00 87.00 105 ALA A N 1
ATOM 848 C CA . ALA A 1 105 ? -11.620 -8.190 -2.071 1.00 87.00 105 ALA A CA 1
ATOM 849 C C . ALA A 1 105 ? -11.591 -7.678 -0.615 1.00 87.00 105 ALA A C 1
ATOM 851 O O . ALA A 1 105 ? -12.120 -8.348 0.265 1.00 87.00 105 ALA A O 1
ATOM 852 N N . GLN A 1 106 ? -10.977 -6.522 -0.344 1.00 81.62 106 GLN A N 1
ATOM 853 C CA . GLN A 1 106 ? -10.970 -5.887 0.983 1.00 81.62 106 GLN A CA 1
ATOM 854 C C . GLN A 1 106 ? -12.219 -5.031 1.243 1.00 81.62 106 GLN A C 1
ATOM 856 O O . GLN A 1 106 ? -12.511 -4.728 2.392 1.00 81.62 106 GLN A O 1
ATOM 861 N N . ILE A 1 107 ? -12.933 -4.627 0.189 1.00 82.56 107 ILE A N 1
ATOM 862 C CA . ILE A 1 107 ? -14.173 -3.842 0.282 1.00 82.56 107 ILE A CA 1
ATOM 863 C C . ILE A 1 107 ? -15.396 -4.762 0.390 1.00 82.56 107 ILE A C 1
ATOM 865 O O . ILE A 1 107 ? -16.387 -4.404 1.015 1.00 82.56 107 ILE A O 1
ATOM 869 N N . THR A 1 108 ? -15.359 -5.930 -0.257 1.00 75.38 108 THR A N 1
ATOM 870 C CA . THR A 1 108 ? -16.513 -6.842 -0.341 1.00 75.38 108 THR A CA 1
ATOM 871 C C . THR A 1 108 ? -16.581 -7.899 0.762 1.00 75.38 108 THR A C 1
ATOM 873 O O . THR A 1 108 ? -17.570 -8.630 0.807 1.00 75.38 108 THR A O 1
ATOM 876 N N . ASN A 1 109 ? -15.535 -8.032 1.582 1.00 58.59 109 ASN A N 1
ATOM 877 C CA . ASN A 1 109 ? -15.485 -8.938 2.737 1.00 58.59 109 ASN A CA 1
ATOM 878 C C . ASN A 1 109 ? -15.821 -8.184 4.021 1.00 58.59 109 ASN A C 1
ATOM 880 O O . ASN A 1 109 ? -16.483 -8.800 4.883 1.00 58.59 109 ASN A O 1
#

pLDDT: mean 86.54, std 9.13, range [58.59, 97.44]

Secondary structure (DSSP, 8-state):
-HHHHHHH-SSEEEEE---HHHHHHHHHHHTTSPTT--EEEEE-SB-TT-SHHHHHHHHHHHTT--B-SS--B--HHHHHTTTSPPPS-TTTTTTHHHHHHHHHHHH--

Foldseek 3Di:
DLLVVLVPDQEEEQEACLDPVRLVVSVVSVVSRDPPRHYAYAHAQDEPVDCRSVVSVVVCVVVVGHYQPPHHHNDPLVVVCVVHDQDPDPVSCRCVVVSVVVRVVSSVD

Organism: Corynebacterium striatum (NCBI:txid43770)

Radius of gyration: 14.53 Å; chains: 1; bounding box: 33×27×37 Å

Sequence (109 aa):
MSELIIENSDFVVIPTTGTHTDMAQTWKIIDVIPEGKHYAVLPTIWDKRKSTADRARKVLEDEGIPVIWPGVESRAYFDRQFGHWPRNSAKELHGYPAIFDKIIAQITN

InterPro domains:
  IPR027417 P-loop containing nucleoside triphosphate hydrolase [G3DSA:3.40.50.300] (1-109)